Protein AF-A0A9W8LHG0-F1 (afdb_monomer)

Secondary structure (DSSP, 8-state):
----EEEEEEETTEEEEEEE-HHHHHHHHHHHHH--TT---SSHHHHHHHHHHHHHHH-HHHHHHHHHHHHHHTT--TT-HHHHHHHTT--HHHHHHHHHHHHHTT-

Solvent-accessible surface area (backbone atoms only — not comparable to full-atom values): 6127 Å² total; per-residue (Å²): 134,87,68,67,43,77,46,78,49,76,41,70,94,33,63,48,74,42,57,29,51,67,91,40,39,65,58,42,50,51,50,62,73,66,59,74,82,88,66,73,26,91,43,58,65,42,44,45,26,53,51,25,31,55,26,47,75,76,36,60,68,37,16,54,40,44,48,53,26,49,22,61,77,72,74,44,63,90,86,42,71,68,54,52,36,67,74,68,66,48,53,71,69,46,36,49,35,40,50,53,28,54,54,60,73,77,109

Organism: NCBI:txid2761396

Foldseek 3Di:
DFDWDWDWADFQNDIDTQTFGPVCVVVLNVLSVVQDRPDGDPDPLLVLLSSLLSCLVPPLVSNVSSLVSSCVVVVHDSVCLVVVCVVVVDDPVSSVSSVVSVVSSVD

pLDDT: mean 80.31, std 10.91, range [51.47, 93.94]

Nearest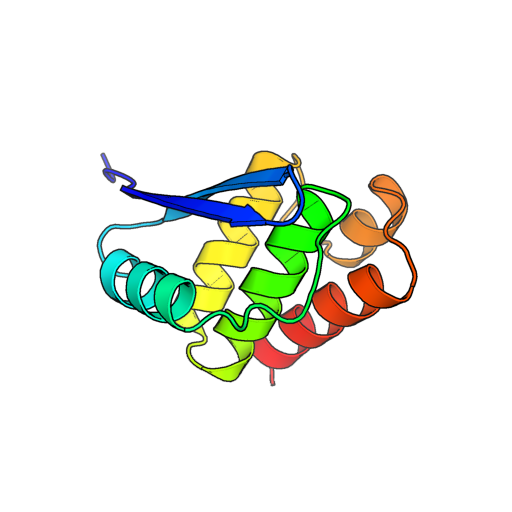 PDB structures (foldseek):
  6bok-assembly1_Y  TM=6.741E-01  e=1.239E+00  Thermus thermophilus HB27
  1f36-assembly1_B  TM=2.037E-01  e=6.817E-01  Escherichia coli
  8cec-assembly1_O  TM=3.304E-01  e=4.617E+00  Bacillus subtilis subsp. subtilis str. 168
  5ds9-assembly1_A  TM=2.021E-01  e=1.036E+00  Escherichia coli K-12
  8eat-assembly1_o  TM=2.168E-01  e=7.907E+00  Saccharomyces cerevisiae

Sequence (107 aa):
MTVYQVVSIARGGTAIEVWVSPEVYKQVSHLRSTLDAGFEAVSTIELHALFLEHCAQHDNAAAVAVLKAMCREHGIPDTDIHVVIQQHGLDEDAAQRVLRAYYRLWS

Mean predicted aligned error: 6.7 Å

Structure (mmCIF, N/CA/C/O backbone):
data_AF-A0A9W8LHG0-F1
#
_entry.id   AF-A0A9W8LHG0-F1
#
loop_
_atom_site.group_PDB
_atom_site.id
_atom_site.type_symbol
_atom_site.label_atom_id
_atom_site.label_alt_id
_atom_site.label_comp_id
_atom_site.label_asym_id
_atom_site.label_entity_id
_atom_site.label_seq_id
_atom_site.pdbx_PDB_ins_code
_atom_site.Cartn_x
_atom_site.Cartn_y
_atom_site.Cartn_z
_atom_site.occupancy
_atom_site.B_iso_or_equiv
_atom_site.auth_seq_id
_atom_site.auth_comp_id
_atom_s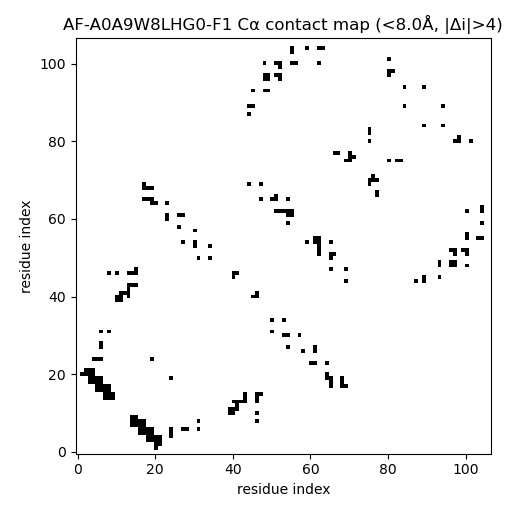ite.auth_asym_id
_atom_site.auth_atom_id
_atom_site.pdbx_PDB_model_num
ATOM 1 N N . MET A 1 1 ? -20.607 12.766 4.706 1.00 51.47 1 MET A N 1
ATOM 2 C CA . MET A 1 1 ? -19.414 12.904 3.844 1.00 51.47 1 MET A CA 1
ATOM 3 C C . MET A 1 1 ? -18.227 12.366 4.617 1.00 51.47 1 MET A C 1
ATOM 5 O O . MET A 1 1 ? -17.914 12.922 5.661 1.00 51.47 1 MET A O 1
ATOM 9 N N . THR A 1 2 ? -17.620 11.270 4.170 1.00 62.66 2 THR A N 1
ATOM 10 C CA . THR A 1 2 ? -16.387 10.759 4.786 1.00 62.66 2 THR A CA 1
ATOM 11 C C . THR A 1 2 ? -15.229 11.611 4.283 1.00 62.66 2 THR A C 1
ATOM 13 O O . THR A 1 2 ? -14.975 11.647 3.081 1.00 62.66 2 THR A O 1
ATOM 16 N N . VAL A 1 3 ? -14.573 12.346 5.178 1.00 79.81 3 VAL A N 1
ATOM 17 C CA . VAL A 1 3 ? -13.384 13.137 4.839 1.00 79.81 3 VAL A CA 1
ATOM 18 C C . VAL A 1 3 ? -12.203 12.176 4.782 1.00 79.81 3 VAL A C 1
ATOM 20 O O . VAL A 1 3 ? -11.825 11.623 5.810 1.00 79.81 3 VAL A O 1
ATOM 23 N N . TYR A 1 4 ? -11.659 11.933 3.592 1.00 84.81 4 TYR A N 1
ATOM 24 C CA . TYR A 1 4 ? -10.446 11.128 3.433 1.00 84.81 4 TYR A CA 1
ATOM 25 C C . TYR A 1 4 ? -9.209 11.949 3.817 1.00 84.81 4 TYR A C 1
ATOM 27 O O . TYR A 1 4 ? -9.194 13.169 3.654 1.00 84.81 4 TYR A O 1
ATOM 35 N N . GLN A 1 5 ? -8.182 11.274 4.327 1.00 90.69 5 GLN A N 1
ATOM 36 C CA . GLN A 1 5 ? -6.868 11.849 4.607 1.00 90.69 5 GLN A CA 1
ATOM 37 C C . GLN A 1 5 ? -5.815 11.208 3.703 1.00 90.69 5 GLN A C 1
ATOM 39 O O . GLN A 1 5 ? -5.946 10.043 3.329 1.00 90.69 5 GLN A O 1
ATOM 44 N N . VAL A 1 6 ? -4.788 11.978 3.348 1.00 92.44 6 VAL A N 1
ATOM 45 C CA . VAL A 1 6 ? -3.747 11.562 2.400 1.00 92.44 6 VAL A CA 1
ATOM 46 C C . VAL A 1 6 ? -2.484 11.166 3.142 1.00 92.44 6 VAL A C 1
ATOM 48 O O . VAL A 1 6 ? -1.982 11.925 3.970 1.00 92.44 6 VAL A O 1
ATOM 51 N N . VAL A 1 7 ? -1.943 10.000 2.798 1.00 92.81 7 VAL A N 1
ATOM 52 C CA . VAL A 1 7 ? -0.595 9.581 3.180 1.00 92.81 7 VAL A CA 1
ATOM 53 C C . VAL A 1 7 ? 0.277 9.552 1.927 1.00 92.81 7 VAL A C 1
ATOM 55 O O . VAL A 1 7 ? 0.099 8.697 1.063 1.00 92.81 7 VAL A O 1
ATOM 58 N N . SER A 1 8 ? 1.223 10.488 1.829 1.00 92.75 8 SER A N 1
ATOM 59 C CA . SER A 1 8 ? 2.142 10.581 0.689 1.00 92.75 8 SER A CA 1
ATOM 60 C C . SER A 1 8 ? 3.405 9.747 0.913 1.00 92.75 8 SER A C 1
ATOM 62 O O . SER A 1 8 ? 4.072 9.833 1.957 1.00 92.75 8 SER A O 1
ATOM 64 N N . ILE A 1 9 ? 3.771 8.963 -0.095 1.00 90.12 9 ILE A N 1
ATOM 65 C CA . ILE A 1 9 ? 4.959 8.104 -0.085 1.00 90.12 9 ILE A CA 1
ATOM 66 C C . ILE A 1 9 ? 5.785 8.445 -1.314 1.00 90.12 9 ILE A C 1
ATOM 68 O O . ILE A 1 9 ? 5.241 8.517 -2.407 1.00 90.12 9 ILE A O 1
ATOM 72 N N . ALA A 1 10 ? 7.087 8.661 -1.132 1.00 87.81 10 ALA A N 1
ATOM 73 C CA . ALA A 1 10 ? 8.016 8.944 -2.219 1.00 87.81 10 ALA A CA 1
ATOM 74 C C . ALA A 1 10 ? 9.259 8.055 -2.096 1.00 87.81 10 ALA A C 1
ATOM 76 O O . ALA A 1 10 ? 9.838 7.951 -1.011 1.00 87.81 10 ALA A O 1
ATOM 77 N N . ARG A 1 11 ? 9.651 7.413 -3.200 1.00 82.88 11 ARG A N 1
ATOM 78 C CA . ARG A 1 11 ? 10.771 6.466 -3.316 1.00 82.88 11 ARG A CA 1
ATOM 79 C C . ARG A 1 11 ? 11.303 6.439 -4.743 1.00 82.88 11 ARG A C 1
ATOM 81 O O . ARG A 1 11 ? 10.511 6.358 -5.669 1.00 82.88 11 ARG A O 1
ATOM 88 N N . GLY A 1 12 ? 12.627 6.459 -4.916 1.00 72.88 12 GLY A N 1
ATOM 89 C CA . GLY A 1 12 ? 13.259 6.215 -6.224 1.00 72.88 12 GLY A CA 1
ATOM 90 C C . GLY A 1 12 ? 12.812 7.163 -7.347 1.00 72.88 12 GLY A C 1
ATOM 91 O O . GLY A 1 12 ? 12.755 6.762 -8.499 1.00 72.88 12 GLY A O 1
ATOM 92 N N . GLY A 1 13 ? 12.427 8.405 -7.022 1.00 81.50 13 GLY A N 1
ATOM 93 C CA . GLY A 1 13 ? 11.864 9.360 -7.992 1.00 81.50 13 GLY A CA 1
ATOM 94 C C . GLY A 1 13 ? 10.365 9.190 -8.278 1.00 81.50 13 GLY A C 1
ATOM 95 O O . GLY A 1 13 ? 9.777 10.035 -8.948 1.00 81.50 13 GLY A O 1
ATOM 96 N N . THR A 1 14 ? 9.734 8.162 -7.713 1.00 85.56 14 THR A N 1
ATOM 97 C CA . THR A 1 14 ? 8.297 7.888 -7.792 1.00 85.56 14 THR A CA 1
ATOM 98 C C . THR A 1 14 ? 7.590 8.355 -6.521 1.00 85.56 14 THR A C 1
ATOM 100 O O . THR A 1 14 ? 8.136 8.244 -5.422 1.00 85.56 14 THR A O 1
ATOM 103 N N . ALA A 1 15 ? 6.360 8.858 -6.641 1.00 89.50 15 ALA A N 1
ATOM 104 C CA . ALA A 1 15 ? 5.518 9.198 -5.498 1.00 89.50 15 ALA A CA 1
ATOM 105 C C . ALA A 1 15 ? 4.073 8.724 -5.694 1.00 89.50 15 ALA A C 1
ATOM 107 O O . ALA A 1 15 ? 3.586 8.693 -6.821 1.00 89.50 15 ALA A O 1
ATOM 108 N N . ILE A 1 16 ? 3.411 8.367 -4.592 1.00 90.75 16 ILE A N 1
ATOM 109 C CA . ILE A 1 16 ? 2.003 7.951 -4.538 1.00 90.75 16 ILE A CA 1
ATOM 110 C C . ILE A 1 16 ? 1.265 8.670 -3.407 1.00 90.75 16 ILE A C 1
ATOM 112 O O . ILE A 1 16 ? 1.873 9.071 -2.404 1.00 90.75 16 ILE A O 1
ATOM 116 N N . GLU A 1 17 ? -0.052 8.791 -3.549 1.00 93.25 17 GLU A N 1
ATOM 117 C CA . GLU A 1 17 ? -0.944 9.374 -2.548 1.00 93.25 17 GLU A CA 1
ATOM 118 C C . GLU A 1 17 ? -2.003 8.364 -2.113 1.00 93.25 17 GLU A C 1
ATOM 120 O O . GLU A 1 17 ? -2.957 8.074 -2.828 1.00 93.25 17 GLU A O 1
ATOM 125 N N . VAL A 1 18 ? -1.885 7.864 -0.885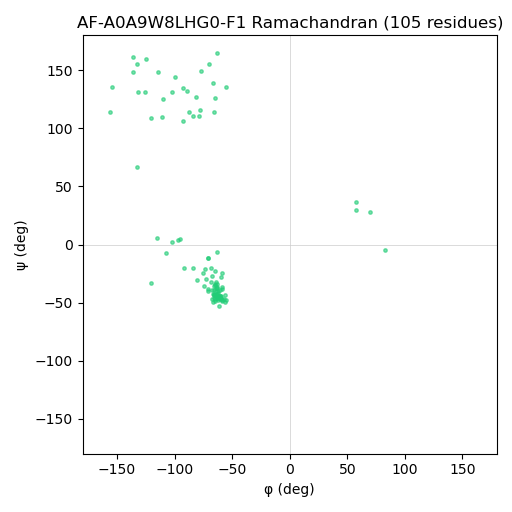 1.00 92.06 18 VAL A N 1
ATOM 126 C CA . VAL A 1 18 ? -2.831 6.881 -0.357 1.00 92.06 18 VAL A CA 1
ATOM 127 C C . VAL A 1 18 ? -3.951 7.600 0.391 1.00 92.06 18 VAL A C 1
ATOM 129 O O . VAL A 1 18 ? -3.761 8.099 1.503 1.00 92.06 18 VAL A O 1
ATOM 132 N N . TRP A 1 19 ? -5.135 7.645 -0.220 1.00 91.44 19 TRP A N 1
ATOM 133 C CA . TRP A 1 19 ? -6.337 8.249 0.361 1.00 91.44 19 TRP A CA 1
ATOM 134 C C . TRP A 1 19 ? -7.059 7.261 1.281 1.00 91.44 19 TRP A C 1
ATOM 136 O O . TRP A 1 19 ? -7.678 6.301 0.819 1.00 91.44 19 TRP A O 1
ATOM 146 N N . VAL A 1 20 ? -7.036 7.515 2.589 1.00 91.38 20 VAL A N 1
ATOM 147 C CA . VAL A 1 20 ? -7.568 6.605 3.619 1.00 91.38 20 VAL A CA 1
ATOM 148 C C . VAL A 1 20 ? -8.606 7.273 4.520 1.00 91.38 20 VAL A C 1
ATOM 150 O O . VAL A 1 20 ? -8.690 8.500 4.594 1.00 91.38 20 VAL A O 1
ATOM 153 N N . SER A 1 21 ? -9.439 6.479 5.199 1.00 90.06 21 SER A N 1
ATOM 154 C CA . SER A 1 21 ? -10.394 7.022 6.171 1.00 90.06 21 SER A CA 1
ATOM 155 C C . SER A 1 21 ? -9.670 7.545 7.426 1.00 90.06 21 SER A C 1
ATOM 157 O O . SER A 1 21 ? -8.581 7.066 7.761 1.00 90.06 21 SER A O 1
ATOM 159 N N . PRO A 1 22 ? -10.262 8.496 8.176 1.00 88.81 22 PRO A 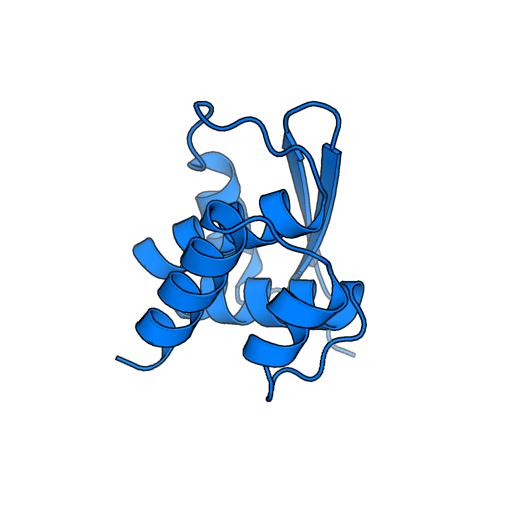N 1
ATOM 160 C CA . PRO A 1 22 ? -9.644 9.043 9.389 1.00 88.81 22 PRO A CA 1
ATOM 161 C C . PRO A 1 22 ? -9.357 7.988 10.466 1.00 88.81 22 PRO A C 1
ATOM 163 O O . PRO A 1 22 ? -8.434 8.150 11.259 1.00 88.81 22 PRO A O 1
ATOM 166 N N . GLU A 1 23 ? -10.146 6.913 10.483 1.00 91.19 23 GLU A N 1
ATOM 167 C CA . GLU A 1 23 ? -10.076 5.817 11.458 1.00 91.19 23 GLU A CA 1
ATOM 168 C C . GLU A 1 23 ? -8.768 5.025 11.364 1.00 91.19 23 GLU A C 1
ATOM 170 O O . GLU A 1 23 ? -8.257 4.568 12.384 1.00 91.19 23 GLU A O 1
ATOM 175 N N . VAL A 1 24 ? -8.225 4.892 10.150 1.00 91.06 24 VAL A N 1
ATOM 176 C CA . VAL A 1 24 ? -6.990 4.140 9.871 1.00 91.06 24 VAL A CA 1
ATOM 177 C C . VAL A 1 24 ? -5.805 5.052 9.550 1.00 91.06 24 VAL A C 1
ATOM 179 O O . VAL A 1 24 ? -4.675 4.583 9.436 1.00 91.06 24 VAL A O 1
ATOM 182 N N . TYR A 1 25 ? -6.030 6.364 9.411 1.00 91.94 25 TYR A N 1
ATOM 183 C CA . TYR A 1 25 ? -4.994 7.317 9.009 1.00 91.94 25 TYR A CA 1
ATOM 184 C C . TYR A 1 25 ? -3.766 7.289 9.920 1.00 91.94 25 TYR A C 1
ATOM 186 O O . TYR A 1 25 ? -2.636 7.314 9.430 1.00 91.94 25 TYR A O 1
ATOM 194 N N . LYS A 1 26 ? -3.966 7.228 11.244 1.00 92.31 26 LYS A N 1
ATOM 195 C CA . LYS A 1 26 ? -2.850 7.214 12.201 1.00 92.31 26 LYS A CA 1
ATOM 196 C C . LYS A 1 26 ? -1.987 5.965 12.025 1.00 92.31 26 LYS A C 1
ATOM 198 O O . LYS A 1 26 ? -0.764 6.073 12.028 1.00 92.31 26 LYS A O 1
ATOM 203 N N . GLN A 1 27 ? -2.617 4.811 11.832 1.00 93.06 27 GLN A N 1
ATOM 204 C CA . GLN A 1 27 ? -1.964 3.521 11.630 1.00 93.06 27 GLN A CA 1
ATOM 205 C C . GLN A 1 27 ? -1.196 3.512 10.306 1.00 93.06 27 GLN A C 1
ATOM 207 O O . GLN A 1 27 ? -0.003 3.226 10.292 1.00 93.06 27 GLN A O 1
ATOM 212 N N . VAL A 1 28 ? -1.838 3.923 9.209 1.00 92.31 28 VAL A N 1
ATOM 213 C CA . VAL A 1 28 ? -1.211 3.996 7.878 1.00 92.31 28 VAL A CA 1
ATOM 214 C C . VAL A 1 28 ? -0.042 4.990 7.881 1.00 92.31 28 VAL A C 1
ATOM 216 O O . VAL A 1 28 ? 1.029 4.687 7.362 1.00 92.31 28 VAL A O 1
ATOM 219 N N . SER A 1 29 ? -0.194 6.146 8.533 1.00 93.56 29 SER A N 1
ATOM 220 C CA . SER A 1 29 ? 0.877 7.146 8.665 1.00 93.56 29 SER A CA 1
ATOM 221 C C . SER A 1 29 ? 2.065 6.629 9.474 1.00 93.56 29 SER A C 1
ATOM 223 O O . SER A 1 29 ? 3.217 6.885 9.118 1.00 93.56 29 SER A O 1
ATOM 225 N N . HIS A 1 30 ? 1.801 5.888 10.553 1.00 93.94 30 HIS A N 1
ATOM 226 C CA . HIS A 1 30 ? 2.849 5.259 11.347 1.00 93.94 30 HIS A CA 1
ATOM 227 C C . HIS A 1 30 ? 3.597 4.204 10.525 1.00 93.94 30 HIS A C 1
ATOM 229 O O . HIS A 1 30 ? 4.822 4.242 10.458 1.00 93.94 30 HIS A O 1
ATOM 235 N N . LEU A 1 31 ? 2.879 3.334 9.815 1.00 93.38 31 LEU A N 1
ATOM 236 C CA . LEU A 1 31 ? 3.489 2.312 8.961 1.00 93.38 31 LEU A CA 1
ATOM 237 C C . LEU A 1 31 ? 4.294 2.916 7.810 1.00 93.38 31 LEU A C 1
ATOM 239 O O . LEU A 1 31 ? 5.376 2.434 7.492 1.00 93.38 31 LEU A O 1
ATOM 243 N N . ARG A 1 32 ? 3.834 4.033 7.239 1.00 92.06 32 ARG A N 1
ATOM 244 C CA . ARG A 1 32 ? 4.604 4.805 6.256 1.00 92.06 32 ARG A CA 1
ATOM 245 C C . ARG A 1 32 ? 5.938 5.284 6.826 1.00 92.06 32 ARG A C 1
ATOM 247 O O . ARG A 1 32 ? 6.922 5.328 6.098 1.00 92.06 32 ARG A O 1
ATOM 254 N N . SER A 1 33 ? 5.987 5.649 8.108 1.00 90.19 33 SER A N 1
ATOM 255 C CA . SER A 1 33 ? 7.230 6.085 8.762 1.00 90.19 33 SER A CA 1
ATOM 256 C C . SER A 1 33 ? 8.216 4.948 9.049 1.00 90.19 33 SER A C 1
ATOM 258 O O . SER A 1 33 ? 9.404 5.217 9.197 1.00 90.19 33 SER A O 1
ATOM 260 N N . THR A 1 34 ? 7.748 3.697 9.105 1.00 90.50 34 THR A N 1
ATOM 261 C CA . THR A 1 34 ? 8.577 2.508 9.371 1.00 90.50 34 THR A CA 1
ATOM 262 C C . THR A 1 34 ? 8.910 1.706 8.115 1.00 90.50 34 THR A C 1
ATOM 264 O O . THR A 1 34 ? 9.571 0.675 8.206 1.00 90.50 34 THR A O 1
ATOM 267 N N . LEU A 1 35 ? 8.463 2.169 6.946 1.00 86.81 35 LEU A N 1
ATOM 268 C CA . LEU A 1 35 ? 8.740 1.538 5.664 1.00 86.81 35 LEU A CA 1
ATOM 269 C C . LEU A 1 35 ? 10.242 1.624 5.347 1.00 86.81 35 LEU A C 1
ATOM 271 O O . LEU A 1 35 ? 10.773 2.716 5.135 1.00 86.81 35 LEU A O 1
ATOM 275 N N . ASP A 1 36 ? 10.922 0.478 5.298 1.00 77.00 36 ASP A N 1
ATOM 276 C CA . ASP A 1 36 ? 12.385 0.380 5.188 1.00 77.00 36 ASP A CA 1
ATOM 277 C C . ASP A 1 36 ? 12.930 0.887 3.843 1.00 77.00 36 ASP A C 1
ATOM 279 O O . ASP A 1 36 ? 12.331 0.638 2.796 1.00 77.00 36 ASP A O 1
ATOM 283 N N . ALA A 1 37 ? 14.051 1.618 3.861 1.00 66.94 37 ALA A N 1
ATOM 284 C CA . ALA A 1 37 ? 14.642 2.379 2.750 1.00 66.94 37 ALA A CA 1
ATOM 285 C C . ALA A 1 37 ? 15.262 1.524 1.629 1.00 66.94 37 ALA A C 1
ATOM 287 O O . ALA A 1 37 ? 15.574 2.058 0.569 1.00 66.94 37 ALA A O 1
ATOM 288 N N . GLY A 1 38 ? 15.429 0.216 1.845 1.00 63.47 38 GLY A N 1
ATOM 289 C CA . GLY A 1 38 ? 16.258 -0.648 0.997 1.00 63.47 38 GLY A CA 1
ATOM 290 C C . GLY A 1 38 ? 15.730 -0.967 -0.407 1.00 63.47 38 GLY A C 1
ATOM 291 O O . GLY A 1 38 ? 16.485 -1.507 -1.209 1.00 63.47 38 GLY A O 1
ATOM 292 N N . PHE A 1 39 ? 14.469 -0.655 -0.722 1.00 66.00 39 PHE A N 1
ATOM 293 C CA . PHE A 1 39 ? 13.883 -0.931 -2.037 1.00 66.00 39 PHE A CA 1
ATOM 294 C C . PHE A 1 39 ? 13.643 0.360 -2.828 1.00 66.00 39 PHE A C 1
ATOM 296 O O . PHE A 1 39 ? 12.951 1.271 -2.349 1.00 66.00 39 PHE A O 1
ATOM 303 N N . GLU A 1 40 ? 14.187 0.415 -4.044 1.00 68.31 40 GLU A N 1
ATOM 304 C CA . GLU A 1 40 ? 13.864 1.440 -5.034 1.00 68.31 40 GLU A CA 1
ATOM 305 C C . GLU A 1 40 ? 12.648 0.973 -5.837 1.00 68.31 40 GLU A C 1
ATOM 307 O O . GLU A 1 40 ? 12.700 -0.045 -6.520 1.00 68.31 40 GLU A O 1
ATOM 312 N N . ALA A 1 41 ? 11.528 1.684 -5.703 1.00 63.59 41 ALA A N 1
ATOM 313 C CA . ALA A 1 41 ? 10.355 1.436 -6.530 1.00 63.59 41 ALA A CA 1
ATOM 314 C C . ALA A 1 41 ? 10.542 2.145 -7.875 1.00 63.59 41 ALA A C 1
ATOM 316 O O . ALA A 1 41 ? 10.798 3.352 -7.907 1.00 63.59 41 ALA A O 1
ATOM 317 N N . VAL A 1 42 ? 10.400 1.400 -8.965 1.00 71.69 42 VAL A N 1
ATOM 318 C CA . VAL A 1 42 ? 10.586 1.872 -10.341 1.00 71.69 42 VAL A CA 1
ATOM 319 C C . VAL A 1 42 ? 9.256 2.371 -10.926 1.00 71.69 42 VAL A C 1
ATOM 321 O O . VAL A 1 42 ? 9.254 3.190 -11.844 1.00 71.69 42 VAL A O 1
ATOM 324 N N . SER A 1 43 ? 8.118 1.959 -10.352 1.00 82.06 43 SER A N 1
ATOM 325 C CA . SER A 1 43 ? 6.774 2.402 -10.747 1.00 82.06 43 SER A CA 1
ATOM 326 C C . SER A 1 43 ? 5.848 2.734 -9.562 1.00 82.06 43 SER A C 1
ATOM 328 O O . SER A 1 43 ? 6.074 2.334 -8.416 1.00 82.06 43 SER A O 1
ATOM 330 N N . THR A 1 44 ? 4.772 3.493 -9.817 1.00 86.56 44 THR A N 1
ATOM 331 C CA . THR A 1 44 ? 3.780 3.865 -8.783 1.00 86.56 44 THR A CA 1
ATOM 332 C C . THR A 1 44 ? 3.053 2.649 -8.218 1.00 86.56 44 THR A C 1
ATOM 334 O O . THR A 1 44 ? 2.749 2.602 -7.027 1.00 86.56 44 THR A O 1
ATOM 337 N N . ILE A 1 45 ? 2.813 1.635 -9.047 1.00 82.81 45 ILE A N 1
ATOM 338 C CA . ILE A 1 45 ? 2.154 0.400 -8.628 1.00 82.81 45 ILE A CA 1
ATOM 339 C C . ILE A 1 45 ? 3.084 -0.495 -7.796 1.00 82.81 45 ILE A C 1
ATOM 341 O O . ILE A 1 45 ? 2.639 -1.074 -6.810 1.00 82.81 45 ILE A O 1
ATOM 345 N N . GLU A 1 46 ? 4.385 -0.541 -8.097 1.00 82.00 46 GLU A N 1
ATOM 346 C CA . GLU A 1 46 ? 5.381 -1.192 -7.232 1.00 82.00 46 GLU A CA 1
ATOM 347 C C . GLU A 1 46 ? 5.470 -0.516 -5.866 1.00 82.00 46 GLU A C 1
ATOM 349 O O . GLU A 1 46 ? 5.572 -1.193 -4.843 1.00 82.00 46 GLU A O 1
ATOM 354 N N . LEU A 1 47 ? 5.404 0.819 -5.833 1.00 87.25 47 LEU A N 1
ATOM 355 C CA . LEU A 1 47 ? 5.419 1.565 -4.580 1.00 87.25 47 LEU A CA 1
ATOM 356 C C . LEU A 1 47 ? 4.163 1.281 -3.743 1.00 87.25 47 LEU A C 1
ATOM 358 O O . LEU A 1 47 ? 4.269 1.099 -2.527 1.00 87.25 47 LEU A O 1
ATOM 362 N N . HIS A 1 48 ? 2.996 1.165 -4.386 1.00 87.94 48 HIS A N 1
ATOM 363 C CA . HIS A 1 48 ? 1.775 0.695 -3.733 1.00 87.94 48 HIS A CA 1
ATOM 364 C C . HIS A 1 48 ? 1.912 -0.738 -3.222 1.00 87.94 48 HIS A C 1
ATOM 366 O O . HIS A 1 48 ? 1.579 -0.995 -2.070 1.00 87.94 48 HIS A O 1
ATOM 372 N N . ALA A 1 49 ? 2.422 -1.658 -4.044 1.00 85.31 49 ALA A N 1
ATOM 373 C CA . ALA A 1 49 ? 2.602 -3.064 -3.694 1.00 85.31 49 ALA A CA 1
ATOM 374 C C . ALA A 1 49 ? 3.528 -3.240 -2.487 1.00 85.31 49 ALA A C 1
ATOM 376 O O . ALA A 1 49 ? 3.223 -3.988 -1.560 1.00 85.31 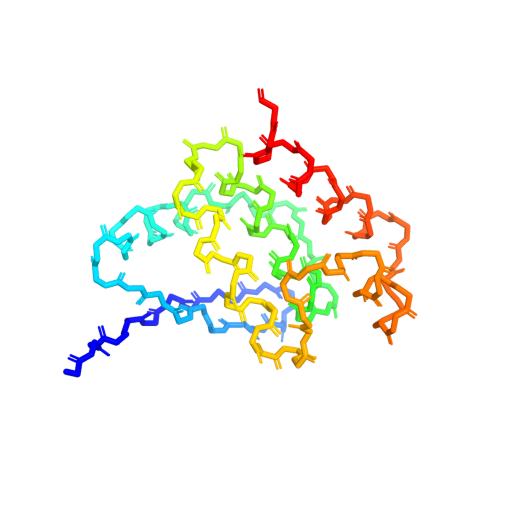49 ALA A O 1
ATOM 377 N N . LEU A 1 50 ? 4.643 -2.511 -2.478 1.00 87.44 50 LEU A N 1
ATOM 378 C CA . LEU A 1 50 ? 5.613 -2.527 -1.394 1.00 87.44 50 LEU A CA 1
ATOM 379 C C . LEU A 1 50 ? 5.015 -1.973 -0.098 1.00 87.44 50 LEU A C 1
ATOM 381 O O . LEU A 1 50 ? 5.179 -2.566 0.969 1.00 87.44 50 LEU A O 1
ATOM 385 N N . PHE A 1 51 ? 4.288 -0.858 -0.181 1.00 90.44 51 PHE A N 1
ATOM 386 C CA . PHE A 1 51 ? 3.634 -0.305 0.998 1.00 90.44 51 PHE A CA 1
ATOM 387 C C . PHE A 1 51 ? 2.501 -1.204 1.506 1.00 90.44 51 PHE A C 1
ATOM 389 O O . PHE A 1 51 ? 2.363 -1.404 2.711 1.00 90.44 51 PHE A O 1
ATOM 396 N N . LEU A 1 52 ? 1.731 -1.797 0.594 1.00 89.50 52 LEU A N 1
ATOM 397 C CA . LEU A 1 52 ? 0.686 -2.764 0.902 1.00 89.50 52 LEU A CA 1
ATOM 398 C C . LEU A 1 52 ? 1.253 -3.998 1.613 1.00 89.50 52 LEU A C 1
ATOM 400 O O . LEU A 1 52 ? 0.685 -4.420 2.618 1.00 89.50 52 LEU A O 1
ATOM 404 N N . GLU A 1 53 ? 2.367 -4.560 1.133 1.00 86.81 53 GLU A N 1
ATOM 405 C CA . GLU A 1 53 ? 3.032 -5.696 1.782 1.00 86.81 53 GLU A CA 1
ATOM 406 C C . GLU A 1 53 ? 3.472 -5.338 3.203 1.00 86.81 53 GLU A C 1
ATOM 408 O O . GLU A 1 53 ? 3.177 -6.084 4.137 1.00 86.81 53 GLU A O 1
ATOM 413 N N . HIS A 1 54 ? 4.105 -4.176 3.387 1.00 90.12 54 HIS A N 1
ATOM 414 C CA . HIS A 1 54 ? 4.494 -3.687 4.711 1.00 90.12 54 HIS A CA 1
ATOM 415 C C . HIS A 1 54 ? 3.283 -3.543 5.636 1.00 90.12 54 HIS A C 1
ATOM 417 O O . HIS A 1 54 ? 3.283 -4.046 6.758 1.00 90.12 54 HIS A O 1
ATOM 423 N N . CYS A 1 55 ? 2.198 -2.934 5.155 1.00 91.06 55 CYS A N 1
ATOM 424 C CA . CYS A 1 55 ? 0.969 -2.847 5.931 1.00 91.06 55 CYS A CA 1
ATOM 425 C C . CYS A 1 55 ? 0.409 -4.232 6.273 1.00 91.06 55 CYS A C 1
ATOM 427 O O . CYS A 1 55 ? 0.070 -4.464 7.427 1.00 91.06 55 CYS A O 1
ATOM 429 N N . ALA A 1 56 ? 0.372 -5.177 5.331 1.00 88.31 56 ALA A N 1
ATOM 430 C CA . ALA A 1 56 ? -0.151 -6.525 5.566 1.00 88.31 56 ALA A CA 1
ATOM 431 C C . ALA A 1 56 ? 0.688 -7.327 6.578 1.00 88.31 56 ALA A C 1
ATOM 433 O O . ALA A 1 56 ? 0.191 -8.265 7.203 1.00 88.31 56 ALA A O 1
ATOM 434 N N . GLN A 1 57 ? 1.962 -6.974 6.762 1.00 88.50 57 GLN A N 1
ATOM 435 C CA . GLN A 1 57 ? 2.817 -7.586 7.777 1.00 88.50 57 GLN A CA 1
ATOM 436 C C . GLN A 1 57 ? 2.520 -7.098 9.200 1.00 88.50 57 GLN A C 1
ATOM 438 O O . GLN A 1 57 ? 2.791 -7.839 10.148 1.00 88.50 57 GLN A O 1
ATOM 443 N N . HIS A 1 58 ? 1.955 -5.897 9.351 1.00 90.31 58 HIS A N 1
ATOM 444 C CA . HIS A 1 58 ? 1.845 -5.210 10.638 1.00 90.31 58 HIS A CA 1
ATOM 445 C C . HIS A 1 58 ? 0.408 -4.878 11.075 1.00 90.31 58 HIS A C 1
ATOM 447 O O . HIS A 1 58 ? 0.138 -4.890 12.274 1.00 90.31 58 HIS A O 1
ATOM 453 N N . ASP A 1 59 ? -0.505 -4.577 10.148 1.00 90.38 59 ASP A N 1
ATOM 454 C CA . ASP A 1 59 ? -1.887 -4.177 10.436 1.00 90.38 59 ASP A CA 1
ATOM 455 C C . ASP A 1 59 ? -2.827 -4.456 9.243 1.00 90.38 59 ASP A C 1
ATOM 457 O O . ASP A 1 59 ? -2.754 -3.818 8.186 1.00 90.38 59 ASP A O 1
ATOM 461 N N . ASN A 1 60 ? -3.771 -5.383 9.435 1.00 86.38 60 ASN A N 1
ATOM 462 C CA . ASN A 1 60 ? -4.718 -5.787 8.393 1.00 86.38 60 ASN A CA 1
ATOM 463 C C . ASN A 1 60 ? -5.670 -4.654 7.972 1.00 86.38 60 ASN A C 1
ATOM 465 O O . ASN A 1 60 ? -6.027 -4.560 6.798 1.00 86.38 60 ASN A O 1
ATOM 469 N N . ALA A 1 61 ? -6.088 -3.781 8.892 1.00 86.69 61 ALA A N 1
ATOM 470 C CA . ALA A 1 61 ? -7.006 -2.689 8.572 1.00 86.69 61 ALA A CA 1
ATOM 471 C C . ALA A 1 61 ? -6.312 -1.618 7.718 1.00 86.69 61 ALA A C 1
ATOM 473 O O . ALA A 1 61 ? -6.890 -1.130 6.742 1.00 86.69 61 ALA A O 1
ATOM 474 N N . ALA A 1 62 ? -5.054 -1.303 8.035 1.00 88.75 62 ALA A N 1
ATOM 475 C CA . ALA A 1 62 ? -4.215 -0.441 7.211 1.00 88.75 62 ALA A CA 1
ATOM 476 C C . ALA A 1 62 ? -3.981 -1.056 5.823 1.00 88.75 62 ALA A C 1
ATOM 478 O O . ALA A 1 62 ? -4.143 -0.372 4.816 1.00 88.75 62 ALA A O 1
ATOM 479 N N . ALA A 1 63 ? -3.678 -2.354 5.754 1.00 87.88 63 ALA A N 1
ATOM 480 C CA . ALA A 1 63 ? -3.451 -3.058 4.495 1.00 87.88 63 ALA A CA 1
ATOM 481 C C . ALA A 1 63 ? -4.685 -3.059 3.582 1.00 87.88 63 ALA A C 1
ATOM 483 O O . ALA A 1 63 ? -4.576 -2.731 2.403 1.00 87.88 63 ALA A O 1
ATOM 484 N N . VAL A 1 64 ? -5.879 -3.328 4.121 1.00 86.25 64 VAL A N 1
ATOM 485 C CA . VAL A 1 64 ? -7.133 -3.226 3.353 1.00 86.25 64 VAL A CA 1
ATOM 486 C C . VAL A 1 64 ? -7.358 -1.799 2.845 1.00 86.25 64 VAL A C 1
ATOM 488 O O . VAL A 1 64 ? -7.816 -1.612 1.717 1.00 86.25 64 VAL A O 1
ATOM 491 N N . ALA A 1 65 ? -7.038 -0.780 3.645 1.00 88.50 65 ALA A N 1
ATOM 492 C CA . ALA A 1 65 ? -7.177 0.611 3.225 1.00 88.50 65 ALA A CA 1
ATOM 493 C C . ALA A 1 65 ? -6.219 0.970 2.077 1.00 88.50 65 ALA A C 1
ATOM 495 O O . ALA A 1 65 ? -6.647 1.596 1.106 1.00 88.50 65 ALA A O 1
ATOM 496 N N . VAL A 1 66 ? -4.960 0.528 2.152 1.00 90.00 66 VAL A N 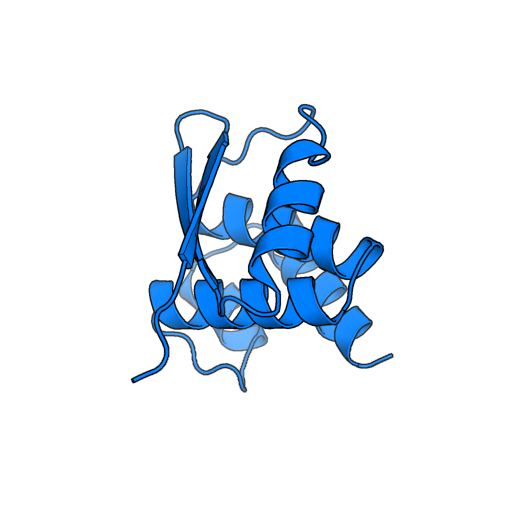1
ATOM 497 C CA . VAL A 1 66 ? -3.959 0.724 1.090 1.00 90.00 66 VAL A CA 1
ATOM 498 C C . VAL A 1 66 ? -4.345 -0.038 -0.176 1.00 90.00 66 VAL A C 1
ATOM 500 O O . VAL A 1 66 ? -4.277 0.531 -1.262 1.00 90.00 66 VAL A O 1
ATOM 503 N N . LEU A 1 67 ? -4.828 -1.279 -0.052 1.00 86.31 67 LEU A N 1
ATOM 504 C CA . LEU A 1 67 ? -5.313 -2.072 -1.184 1.00 86.31 67 LEU A CA 1
ATOM 505 C C . LEU A 1 67 ? -6.458 -1.355 -1.905 1.00 86.31 67 LEU A C 1
ATOM 507 O O . LEU A 1 67 ? -6.423 -1.201 -3.120 1.00 86.31 67 LEU A O 1
ATOM 511 N N . LYS A 1 68 ? -7.449 -0.848 -1.162 1.00 85.88 68 LYS A N 1
ATOM 512 C CA . LYS A 1 68 ? -8.568 -0.089 -1.742 1.00 85.88 68 LYS A CA 1
ATOM 513 C C . LYS A 1 68 ? -8.117 1.205 -2.415 1.00 85.88 68 LYS A C 1
ATOM 515 O O . LYS A 1 68 ? -8.686 1.575 -3.441 1.00 85.88 68 LYS A O 1
ATOM 520 N N . ALA A 1 69 ? -7.130 1.897 -1.845 1.00 87.88 69 ALA A N 1
ATOM 521 C CA . ALA A 1 69 ? -6.560 3.101 -2.443 1.00 87.88 69 ALA A CA 1
ATOM 522 C C . ALA A 1 69 ? -5.844 2.779 -3.763 1.00 87.88 69 ALA A C 1
ATOM 524 O O . ALA A 1 69 ? -6.176 3.383 -4.779 1.00 87.88 69 ALA A O 1
ATOM 525 N N . MET A 1 70 ? -4.978 1.759 -3.766 1.00 86.69 70 MET A N 1
ATOM 526 C CA . MET A 1 70 ? -4.309 1.253 -4.967 1.00 86.69 70 MET A CA 1
ATOM 527 C C . MET A 1 70 ? -5.332 0.860 -6.037 1.00 86.69 70 MET A C 1
ATOM 529 O O . MET A 1 70 ? -5.225 1.278 -7.187 1.00 86.69 70 MET A O 1
ATOM 533 N N . CYS A 1 71 ? -6.367 0.105 -5.655 1.00 83.38 71 CYS A N 1
ATOM 534 C CA . CYS A 1 71 ? -7.395 -0.313 -6.594 1.00 83.38 71 CYS A CA 1
ATOM 535 C C . CYS A 1 71 ? -8.125 0.888 -7.211 1.00 83.38 71 CYS A C 1
ATOM 537 O O . CYS A 1 71 ? -8.315 0.950 -8.422 1.00 83.38 71 CYS A O 1
ATOM 539 N N . ARG A 1 72 ? -8.487 1.884 -6.395 1.00 84.44 72 ARG A N 1
ATOM 540 C CA . ARG A 1 72 ? -9.148 3.105 -6.871 1.00 84.44 72 ARG A CA 1
ATOM 541 C C . ARG A 1 72 ? -8.263 3.916 -7.818 1.00 84.44 72 ARG A C 1
ATOM 543 O O . ARG A 1 72 ? -8.763 4.372 -8.840 1.00 84.44 72 ARG A O 1
ATOM 550 N N . GLU A 1 73 ? -6.995 4.120 -7.472 1.00 84.38 73 GLU A N 1
ATOM 551 C CA . GLU A 1 73 ? -6.066 4.948 -8.254 1.00 84.38 73 GLU A CA 1
ATOM 552 C C . GLU A 1 73 ? -5.797 4.357 -9.640 1.00 84.38 73 GLU A C 1
ATOM 554 O O . GLU A 1 73 ? -5.752 5.080 -10.632 1.00 84.38 73 GLU A O 1
ATOM 559 N N . HIS A 1 74 ? -5.704 3.033 -9.718 1.00 79.50 74 HIS A N 1
ATOM 560 C CA . HIS A 1 74 ? -5.412 2.323 -10.958 1.00 79.50 74 HIS A CA 1
ATOM 561 C C . HIS A 1 74 ? -6.670 1.825 -11.701 1.00 79.50 74 HIS A C 1
ATOM 563 O O . HIS A 1 74 ? -6.550 1.174 -12.733 1.00 79.50 74 HIS A O 1
ATOM 569 N N . GLY A 1 75 ? -7.881 2.146 -11.223 1.00 72.94 75 GLY A N 1
ATOM 570 C CA . GLY A 1 75 ? -9.136 1.757 -11.886 1.00 72.94 75 GLY A CA 1
ATOM 571 C C . GLY A 1 75 ? -9.446 0.257 -11.819 1.00 72.94 75 GLY A C 1
ATOM 572 O O . GLY A 1 75 ? -10.106 -0.291 -12.700 1.00 72.94 75 GLY A O 1
ATOM 573 N N . ILE A 1 76 ? -8.963 -0.406 -10.775 1.00 71.12 76 ILE A N 1
ATOM 574 C CA . ILE A 1 76 ? -9.037 -1.846 -10.560 1.00 71.12 76 ILE A CA 1
ATOM 575 C C . ILE A 1 76 ? -10.291 -2.194 -9.741 1.00 71.12 76 ILE A C 1
ATOM 577 O O . ILE A 1 76 ? -10.515 -1.597 -8.681 1.00 71.12 76 ILE A O 1
ATOM 581 N N . PRO A 1 77 ? -11.055 -3.223 -10.140 1.00 68.25 77 PRO A N 1
ATOM 582 C CA . PRO A 1 77 ? -12.033 -3.858 -9.263 1.00 68.25 77 PRO A CA 1
ATOM 583 C C . PRO A 1 77 ? -11.326 -4.533 -8.080 1.00 68.25 77 PRO A C 1
ATOM 585 O O . PRO A 1 77 ? -10.453 -5.381 -8.267 1.00 68.25 77 PRO A O 1
ATOM 588 N N . ASP A 1 78 ? -11.727 -4.210 -6.852 1.00 64.50 78 ASP A N 1
ATOM 589 C CA . ASP A 1 78 ? -11.192 -4.804 -5.616 1.00 64.50 78 ASP A CA 1
ATOM 590 C C . ASP A 1 78 ? -11.453 -6.321 -5.492 1.00 64.50 78 ASP A C 1
ATOM 592 O O . ASP A 1 78 ? -10.919 -6.981 -4.597 1.00 64.50 78 ASP A O 1
ATOM 596 N N . THR A 1 79 ? -12.225 -6.884 -6.425 1.00 62.38 79 THR A N 1
ATOM 597 C CA . THR A 1 79 ? -12.534 -8.309 -6.569 1.00 62.38 79 THR A CA 1
ATOM 598 C C . THR A 1 79 ? -11.487 -9.110 -7.344 1.00 62.38 79 THR A C 1
ATOM 600 O O . THR A 1 79 ? -11.444 -10.324 -7.175 1.00 62.38 79 THR A O 1
ATOM 603 N N . ASP A 1 80 ? -10.626 -8.478 -8.154 1.00 66.25 80 ASP A N 1
ATOM 604 C CA . ASP A 1 80 ? -9.795 -9.187 -9.141 1.00 66.25 80 ASP A CA 1
ATOM 605 C C . ASP A 1 80 ? -8.320 -8.761 -9.121 1.00 66.25 80 ASP A C 1
ATOM 607 O O . ASP A 1 80 ? -7.767 -8.226 -10.082 1.00 66.25 80 ASP A O 1
ATOM 611 N N . ILE A 1 81 ? -7.628 -9.075 -8.023 1.00 66.38 81 ILE A N 1
ATOM 612 C CA . ILE A 1 81 ? -6.198 -8.763 -7.853 1.00 66.38 81 ILE A CA 1
ATOM 613 C C . ILE A 1 81 ? -5.290 -9.400 -8.929 1.00 66.38 81 ILE A C 1
ATOM 615 O O . ILE A 1 81 ? -4.220 -8.886 -9.234 1.00 66.38 81 ILE A O 1
ATOM 619 N N . HIS A 1 82 ? -5.715 -10.502 -9.553 1.00 67.88 82 HIS A N 1
ATOM 620 C CA . HIS A 1 82 ? -4.966 -11.144 -10.642 1.00 67.88 82 HIS A CA 1
ATOM 621 C C . HIS A 1 82 ? -5.033 -10.336 -11.948 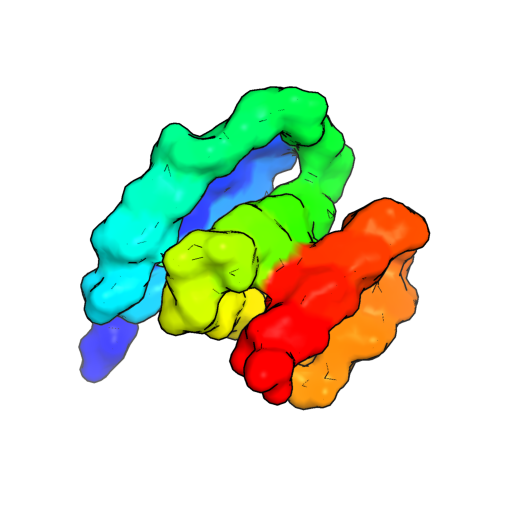1.00 67.88 82 HIS A C 1
ATOM 623 O O . HIS A 1 82 ? -4.073 -10.331 -12.719 1.00 67.88 82 HIS A O 1
ATOM 629 N N . VAL A 1 83 ? -6.131 -9.602 -12.171 1.00 64.31 83 VAL A N 1
ATOM 630 C CA . VAL A 1 83 ? -6.292 -8.696 -13.319 1.00 64.31 83 VAL A CA 1
ATOM 631 C C . VAL A 1 83 ? -5.352 -7.494 -13.186 1.00 64.31 83 VAL A C 1
ATOM 633 O O . VAL A 1 83 ? -4.801 -7.045 -14.186 1.00 64.31 83 VAL A O 1
ATOM 636 N N . VAL A 1 84 ? -5.072 -7.048 -11.957 1.00 62.56 84 VAL A N 1
ATOM 637 C CA . VAL A 1 84 ? -4.104 -5.972 -11.648 1.00 62.56 84 VAL A CA 1
ATOM 638 C C . VAL A 1 84 ? -2.722 -6.277 -12.189 1.00 62.56 84 VAL A C 1
ATOM 640 O O . VAL A 1 84 ? -2.106 -5.452 -12.858 1.00 62.56 84 VAL A O 1
ATOM 643 N N . ILE A 1 85 ? -2.252 -7.486 -11.902 1.00 65.75 85 ILE A N 1
ATOM 644 C CA . ILE A 1 85 ? -0.920 -7.951 -12.275 1.00 65.75 85 ILE A CA 1
ATOM 645 C C . ILE A 1 85 ? -0.798 -8.045 -13.792 1.00 65.75 85 ILE A C 1
ATOM 647 O O . ILE A 1 85 ? 0.187 -7.582 -14.362 1.00 65.75 85 ILE A O 1
ATOM 651 N N . GLN A 1 86 ? -1.827 -8.586 -14.450 1.00 63.16 86 GLN A N 1
ATOM 652 C CA . GLN A 1 86 ? -1.838 -8.743 -15.902 1.00 63.16 86 GLN A CA 1
ATOM 653 C C . GLN A 1 86 ? -1.986 -7.418 -16.660 1.00 63.16 86 GLN A C 1
ATOM 655 O O . GLN A 1 86 ? -1.356 -7.255 -17.701 1.00 63.16 86 GLN A O 1
ATOM 660 N N . GLN A 1 87 ? -2.801 -6.474 -16.177 1.00 63.00 87 GLN A N 1
ATOM 661 C CA . GLN A 1 87 ? -3.083 -5.227 -16.900 1.00 63.00 87 GLN A CA 1
ATOM 662 C C . GLN A 1 87 ? -1.988 -4.170 -16.751 1.00 63.00 87 GLN A C 1
ATOM 664 O O . GLN A 1 87 ? -1.775 -3.391 -17.678 1.00 63.00 87 GLN A O 1
ATOM 669 N N . HIS A 1 88 ? -1.281 -4.143 -15.618 1.00 62.75 88 HIS A N 1
ATOM 670 C CA . HIS A 1 88 ? -0.243 -3.142 -15.362 1.00 62.75 88 HIS A CA 1
ATOM 671 C C . HIS A 1 88 ? 1.177 -3.616 -15.676 1.00 62.75 88 HIS A C 1
ATOM 673 O O . HIS A 1 88 ? 2.116 -2.855 -15.459 1.00 62.75 88 HIS A O 1
ATOM 679 N N . GLY A 1 89 ? 1.338 -4.834 -16.208 1.00 62.38 89 GLY A N 1
ATOM 680 C CA . GLY A 1 89 ? 2.648 -5.359 -16.596 1.00 62.38 89 GLY A CA 1
ATOM 681 C C . GLY A 1 89 ? 3.631 -5.382 -15.429 1.00 62.38 89 GLY A C 1
ATOM 682 O O . GLY A 1 89 ? 4.802 -5.071 -15.626 1.00 62.38 89 GLY A O 1
ATOM 683 N N . LEU A 1 90 ? 3.131 -5.692 -14.224 1.00 67.75 90 LEU A N 1
ATOM 684 C CA . LEU A 1 90 ? 3.974 -5.844 -13.043 1.00 67.75 90 LEU A CA 1
ATOM 685 C C . LEU A 1 90 ? 5.059 -6.878 -13.339 1.00 67.75 90 LEU A C 1
ATOM 687 O O . LEU A 1 90 ? 4.764 -7.940 -13.895 1.00 67.75 90 LEU A O 1
ATOM 691 N N . ASP A 1 91 ? 6.296 -6.573 -12.954 1.00 69.31 91 ASP A N 1
ATOM 692 C CA . ASP A 1 91 ? 7.335 -7.593 -12.941 1.00 69.31 91 ASP A CA 1
ATOM 693 C C . ASP A 1 91 ? 6.982 -8.710 -11.942 1.00 69.31 91 ASP A C 1
ATOM 695 O O . ASP A 1 91 ? 6.070 -8.590 -11.115 1.00 69.31 91 ASP A O 1
ATOM 699 N N . GLU A 1 92 ? 7.670 -9.845 -12.063 1.00 72.75 92 GLU A N 1
ATOM 700 C CA . GLU A 1 92 ? 7.363 -11.040 -11.274 1.00 72.75 92 GLU A CA 1
ATOM 701 C C . GLU A 1 92 ? 7.454 -10.769 -9.762 1.00 72.75 92 GLU A C 1
ATOM 703 O O . GLU A 1 92 ? 6.588 -11.210 -9.003 1.00 72.75 92 GLU A O 1
ATOM 708 N N . ASP A 1 93 ? 8.432 -9.967 -9.333 1.00 72.06 93 ASP A N 1
ATOM 709 C CA . ASP A 1 93 ? 8.641 -9.617 -7.928 1.00 72.06 93 ASP A CA 1
ATOM 710 C C . ASP A 1 93 ? 7.504 -8.742 -7.379 1.00 72.06 93 ASP A C 1
ATOM 712 O O . ASP A 1 93 ? 6.958 -9.017 -6.305 1.00 72.06 93 ASP A O 1
ATOM 716 N N . ALA A 1 94 ? 7.101 -7.701 -8.107 1.00 67.50 94 ALA A N 1
ATOM 717 C CA . ALA A 1 94 ? 6.014 -6.810 -7.722 1.00 67.50 94 ALA A CA 1
ATOM 718 C C . ALA A 1 94 ? 4.671 -7.543 -7.723 1.00 67.50 94 ALA A C 1
ATOM 720 O O . ALA A 1 94 ? 3.890 -7.420 -6.775 1.00 67.50 94 ALA A O 1
ATOM 721 N N . ALA A 1 95 ? 4.430 -8.373 -8.740 1.00 72.69 95 ALA A N 1
ATOM 722 C CA . ALA A 1 95 ? 3.264 -9.238 -8.816 1.00 72.69 95 ALA A CA 1
ATOM 723 C C . ALA A 1 95 ? 3.179 -10.172 -7.603 1.00 72.69 95 ALA A C 1
ATOM 725 O O . ALA A 1 95 ? 2.131 -10.280 -6.957 1.00 72.69 95 ALA A O 1
ATOM 726 N N . GLN A 1 96 ? 4.295 -10.809 -7.245 1.00 78.00 96 GLN A N 1
ATOM 727 C CA . GLN A 1 96 ? 4.349 -11.727 -6.117 1.00 78.00 96 GLN A CA 1
ATOM 728 C C . GLN A 1 96 ? 4.104 -11.012 -4.782 1.00 78.00 96 GLN A C 1
ATOM 730 O O . GLN A 1 96 ? 3.438 -11.580 -3.913 1.00 78.00 96 GLN A O 1
ATOM 735 N N . ARG A 1 97 ? 4.570 -9.768 -4.611 1.00 74.19 97 ARG A N 1
ATOM 736 C CA . ARG A 1 97 ? 4.280 -8.959 -3.411 1.00 74.19 97 ARG A CA 1
ATOM 737 C C . ARG A 1 97 ? 2.809 -8.611 -3.290 1.00 74.19 97 ARG A C 1
ATOM 739 O O . ARG A 1 97 ? 2.237 -8.802 -2.218 1.00 74.19 97 ARG A O 1
ATOM 746 N N . VAL A 1 98 ? 2.186 -8.168 -4.384 1.00 72.12 98 VAL A N 1
ATOM 747 C CA . VAL A 1 98 ? 0.746 -7.878 -4.412 1.00 72.12 98 VAL A CA 1
ATOM 748 C C . VAL A 1 98 ? -0.054 -9.130 -4.047 1.00 72.12 98 VAL A C 1
ATOM 750 O O . VAL A 1 98 ? -0.904 -9.068 -3.159 1.00 72.12 98 VAL A O 1
ATOM 753 N N . LEU A 1 99 ? 0.248 -10.281 -4.662 1.00 77.06 99 LEU A N 1
ATOM 754 C CA . LEU A 1 99 ? -0.429 -11.546 -4.348 1.00 77.06 99 LEU A CA 1
ATOM 755 C C . LEU A 1 99 ? -0.200 -11.972 -2.902 1.00 77.06 99 LEU A C 1
ATOM 757 O O . LEU A 1 99 ? -1.147 -12.350 -2.219 1.00 77.06 99 LEU A O 1
ATOM 761 N N . ARG A 1 100 ? 1.041 -11.904 -2.410 1.00 77.81 100 ARG A N 1
ATOM 762 C CA . ARG A 1 100 ? 1.371 -12.285 -1.033 1.00 77.81 100 ARG A CA 1
ATOM 763 C C . ARG A 1 100 ? 0.626 -11.415 -0.027 1.00 77.81 100 ARG A C 1
ATOM 765 O O . ARG A 1 100 ? 0.067 -11.948 0.929 1.00 77.81 100 ARG A O 1
ATOM 772 N N . ALA A 1 101 ? 0.601 -10.103 -0.246 1.00 71.12 101 ALA A N 1
ATOM 773 C CA . ALA A 1 101 ? -0.128 -9.183 0.610 1.00 71.12 101 ALA A CA 1
ATOM 774 C C . ALA A 1 101 ? -1.637 -9.454 0.556 1.00 71.12 101 ALA A C 1
ATOM 776 O O . ALA A 1 101 ? -2.279 -9.522 1.600 1.00 7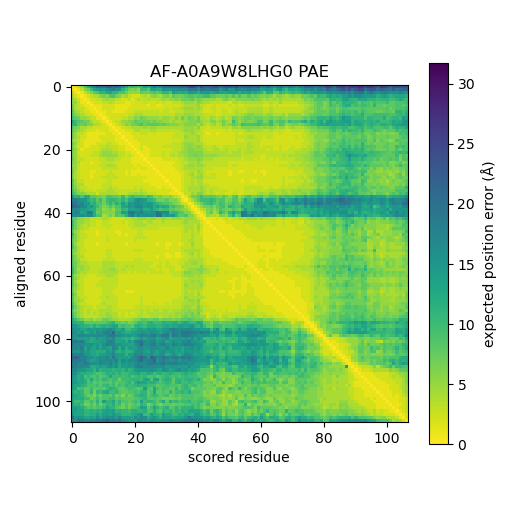1.12 101 ALA A O 1
ATOM 777 N N . TYR A 1 102 ? -2.187 -9.694 -0.639 1.00 72.75 102 TYR A N 1
ATOM 778 C CA . TYR A 1 102 ? -3.597 -10.026 -0.818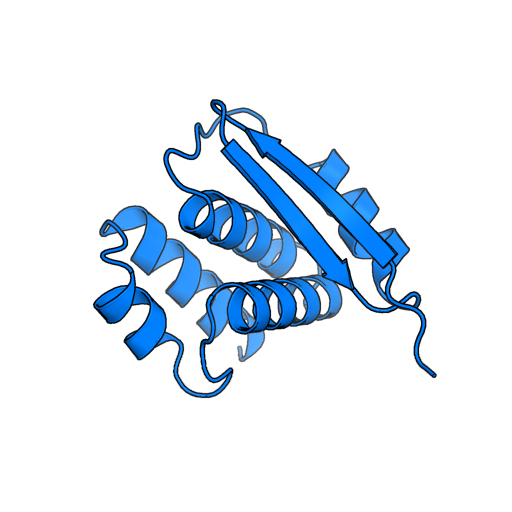 1.00 72.75 102 TYR A CA 1
ATOM 779 C C . TYR A 1 102 ? -3.984 -11.318 -0.093 1.00 72.75 102 TYR A C 1
ATOM 781 O O . TYR A 1 102 ? -4.903 -11.305 0.718 1.00 72.75 102 TYR A O 1
ATOM 789 N N . TYR A 1 103 ? -3.272 -12.425 -0.320 1.00 76.50 103 TYR A N 1
ATOM 790 C CA . TYR A 1 103 ? -3.593 -13.703 0.321 1.00 76.50 103 TYR A CA 1
ATOM 791 C C . TYR A 1 103 ? -3.437 -13.662 1.845 1.00 76.50 103 TYR A C 1
ATOM 793 O O . TYR A 1 103 ? -4.210 -14.305 2.549 1.00 76.50 103 TYR A O 1
ATOM 801 N N . ARG A 1 104 ? -2.493 -12.871 2.367 1.00 73.75 104 ARG A N 1
ATOM 802 C CA . ARG A 1 104 ? -2.298 -12.693 3.813 1.00 73.75 104 ARG A CA 1
ATOM 803 C C . ARG A 1 104 ? -3.455 -11.962 4.498 1.00 73.75 104 ARG A C 1
ATOM 805 O O . ARG A 1 104 ? -3.689 -12.179 5.679 1.00 73.75 104 ARG A O 1
ATOM 812 N N . LEU A 1 105 ? -4.190 -11.111 3.781 1.00 67.44 105 LEU A N 1
ATOM 813 C CA . LEU A 1 105 ? -5.360 -10.427 4.343 1.00 67.44 105 LEU A CA 1
ATOM 814 C C . LEU A 1 105 ? -6.531 -11.379 4.630 1.00 67.44 105 LEU A C 1
ATOM 816 O O . LEU A 1 105 ? -7.412 -11.029 5.414 1.00 67.44 105 LEU A O 1
ATOM 820 N N . TRP A 1 106 ? -6.542 -12.556 4.003 1.00 65.75 106 TRP A N 1
ATOM 821 C CA . TRP A 1 106 ? -7.634 -13.531 4.069 1.00 65.75 106 TRP A CA 1
ATOM 822 C C . TRP A 1 106 ? -7.243 -14.852 4.751 1.00 65.75 106 TRP A C 1
ATOM 824 O O . TRP A 1 106 ? -8.051 -15.782 4.761 1.00 65.75 106 TRP A O 1
ATOM 834 N N . SER A 1 107 ? -6.025 -14.941 5.299 1.00 56.34 107 SER A N 1
ATOM 835 C CA . SER A 1 107 ? -5.530 -16.068 6.107 1.00 56.34 107 SER A CA 1
ATOM 836 C C . SER A 1 107 ? -5.739 -15.826 7.595 1.00 56.34 107 SER A C 1
ATOM 838 O O . SER A 1 107 ? -6.206 -16.757 8.282 1.00 56.34 107 SER A O 1
#

Radius of gyration: 12.66 Å; Cα contacts (8 Å, |Δi|>4): 137; chains: 1; bounding box: 36×29×29 Å